Protein AF-A0A6B1GHK4-F1 (afdb_monomer)

Solvent-accessible surface area (backbone atoms only — not comparable to full-atom values): 4328 Å² total; per-residue (Å²): 140,88,88,86,86,64,99,40,70,65,58,47,53,54,45,70,72,30,69,67,42,48,65,69,64,62,62,72,78,60,77,86,76,50,94,63,82,89,84,86,88,87,83,83,83,88,78,86,83,79,84,76,81,81,80,81,81,130

Radius of gyration: 18.25 Å; Cα contacts (8 Å, |Δi|>4): 7; chains: 1; bounding box: 31×46×42 Å

Foldseek 3Di:
DDDDDDPDPVRVVVVCPDPVVCVVPVPDDPVPVDPDDDDDDDDDDPDDDDDDDPPPDD

Sequence (58 aa):
MSHSTWESREAFDAWTQSEAFTLGHRQGSLRGILAEHPEVSLYEGLFTQEQGELRTSG

Secondary structure (DSSP, 8-state):
------S-HHHHHHHHTSHHHHHHH-S---BTTBSSPPP----------PPPP-----

pLDDT: mean 85.8, std 11.84, range [58.41, 98.38]

Structure (mmCIF, N/CA/C/O backbone):
data_AF-A0A6B1GHK4-F1
#
_entry.id   AF-A0A6B1GHK4-F1
#
loop_
_atom_site.group_PDB
_atom_site.id
_atom_site.type_symbol
_atom_site.label_atom_id
_atom_site.label_alt_id
_atom_site.label_comp_id
_atom_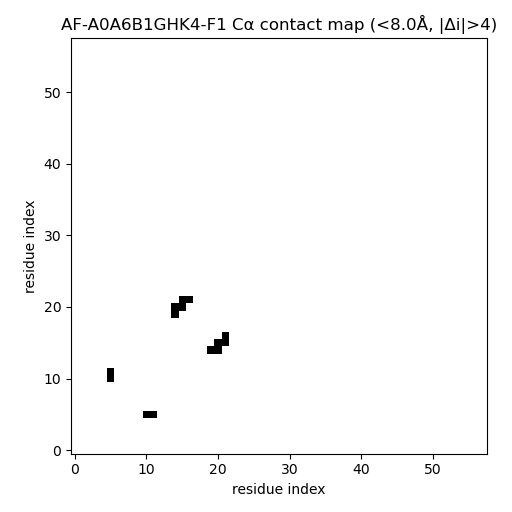site.label_asym_id
_atom_site.label_entity_id
_atom_site.label_seq_id
_atom_site.pdbx_PDB_ins_code
_atom_site.Cartn_x
_atom_site.Cartn_y
_atom_site.Cartn_z
_atom_site.occupancy
_atom_site.B_iso_or_equiv
_atom_site.auth_seq_id
_atom_site.auth_comp_id
_atom_site.auth_asym_id
_atom_site.auth_atom_id
_atom_site.pdbx_PDB_model_num
ATOM 1 N N . MET A 1 1 ? 4.239 10.863 -8.164 1.00 72.06 1 MET A N 1
ATOM 2 C CA . MET A 1 1 ? 4.187 10.036 -6.940 1.00 72.06 1 MET A CA 1
ATOM 3 C C . MET A 1 1 ? 2.737 9.650 -6.708 1.00 72.06 1 MET A C 1
ATOM 5 O O . MET A 1 1 ? 1.895 10.531 -6.814 1.00 72.06 1 MET A O 1
ATOM 9 N N . SER A 1 2 ? 2.449 8.363 -6.492 1.00 85.38 2 SER A N 1
ATOM 10 C CA . SER A 1 2 ? 1.106 7.869 -6.144 1.00 85.38 2 SER A CA 1
ATOM 11 C C . SER A 1 2 ? 1.046 7.611 -4.638 1.00 85.38 2 SER A C 1
ATOM 13 O O . SER A 1 2 ? 2.021 7.111 -4.081 1.00 85.38 2 SER A O 1
ATOM 15 N N . HIS A 1 3 ? -0.063 7.964 -3.989 1.00 92.56 3 HIS A N 1
ATOM 16 C CA . HIS A 1 3 ? -0.320 7.681 -2.577 1.00 92.56 3 HIS A CA 1
ATOM 17 C C . HIS A 1 3 ? -1.767 7.218 -2.419 1.00 92.56 3 HIS A C 1
ATOM 19 O O . HIS A 1 3 ? -2.676 7.769 -3.042 1.00 92.56 3 HIS A O 1
ATOM 25 N N . SER A 1 4 ? -1.982 6.191 -1.606 1.00 94.94 4 SER A N 1
ATOM 26 C CA . SER A 1 4 ? -3.303 5.639 -1.317 1.00 94.94 4 SER A CA 1
A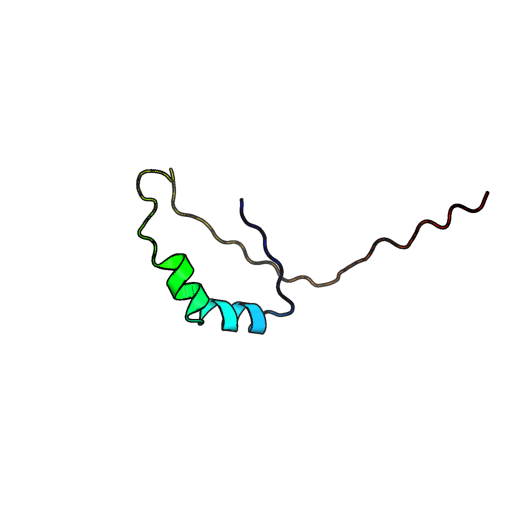TOM 27 C C . SER A 1 4 ? -3.303 5.073 0.094 1.00 94.94 4 SER A C 1
ATOM 29 O O . SER A 1 4 ? -2.291 4.536 0.545 1.00 94.94 4 SER A O 1
ATOM 31 N N . THR A 1 5 ? -4.435 5.195 0.773 1.00 96.06 5 THR A N 1
ATOM 32 C CA . THR A 1 5 ? -4.678 4.611 2.091 1.00 96.06 5 THR A CA 1
ATOM 33 C C . THR A 1 5 ? -5.716 3.502 1.971 1.00 96.06 5 THR A C 1
ATOM 35 O O . THR A 1 5 ? -6.536 3.499 1.052 1.00 96.06 5 THR A O 1
ATOM 38 N N . TRP A 1 6 ? -5.658 2.546 2.892 1.00 96.69 6 TRP A N 1
ATOM 39 C CA . TRP A 1 6 ? -6.552 1.393 2.943 1.00 96.69 6 TRP A CA 1
ATOM 40 C C . TRP A 1 6 ? -7.103 1.261 4.356 1.00 96.69 6 TRP A C 1
ATOM 42 O O . TRP A 1 6 ? -6.413 1.601 5.315 1.00 96.69 6 TRP A O 1
ATOM 52 N N . GLU A 1 7 ? -8.338 0.775 4.476 1.00 96.31 7 GLU A N 1
ATOM 53 C CA . GLU A 1 7 ? -8.978 0.537 5.777 1.00 96.31 7 GLU A CA 1
ATOM 54 C C . GLU A 1 7 ? -8.191 -0.478 6.617 1.00 96.31 7 GLU A C 1
ATOM 56 O O . GLU A 1 7 ? -8.048 -0.310 7.825 1.00 96.31 7 GLU A O 1
ATOM 61 N N . SER A 1 8 ? -7.649 -1.513 5.970 1.00 96.25 8 SER A N 1
ATOM 62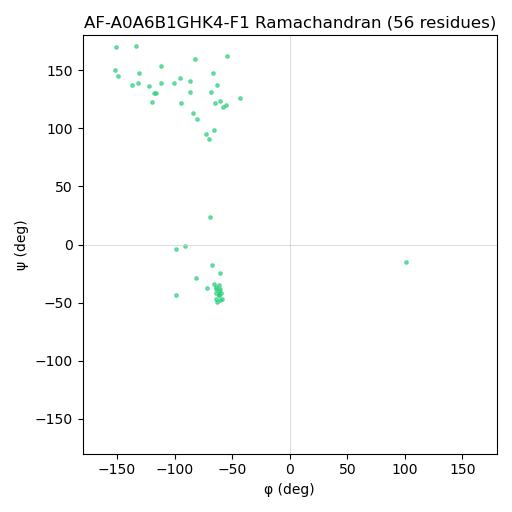 C CA . SER A 1 8 ? -6.810 -2.519 6.611 1.00 96.25 8 SER A CA 1
ATOM 63 C C . SER A 1 8 ? -5.798 -3.119 5.636 1.00 96.25 8 SER A C 1
ATOM 65 O O . SER A 1 8 ? -5.887 -2.939 4.413 1.00 96.25 8 SER A O 1
ATOM 67 N N . ARG A 1 9 ? -4.849 -3.888 6.181 1.00 95.94 9 ARG A N 1
ATOM 68 C CA . ARG A 1 9 ? -3.905 -4.678 5.390 1.00 95.94 9 ARG A CA 1
ATOM 69 C C . ARG A 1 9 ? -4.623 -5.692 4.497 1.00 95.94 9 ARG A C 1
ATOM 71 O O . ARG A 1 9 ? -4.269 -5.845 3.332 1.00 95.94 9 ARG A O 1
ATOM 78 N N . GLU A 1 10 ? -5.653 -6.348 5.015 1.00 98.06 10 GLU A N 1
ATOM 79 C CA . GLU A 1 10 ? -6.440 -7.340 4.282 1.00 98.06 10 GLU A CA 1
ATOM 80 C C . GLU A 1 10 ? -7.181 -6.706 3.100 1.00 98.06 10 GLU A C 1
ATOM 82 O O . GLU A 1 10 ? -7.271 -7.324 2.042 1.00 98.06 10 GLU A O 1
ATOM 87 N N . ALA A 1 11 ? -7.669 -5.468 3.242 1.00 97.94 11 ALA A N 1
ATOM 88 C CA . ALA A 1 11 ? -8.300 -4.738 2.142 1.00 97.94 11 ALA A CA 1
ATOM 89 C C . ALA A 1 11 ? -7.304 -4.451 1.004 1.00 97.94 11 ALA A C 1
ATOM 91 O O . ALA A 1 11 ? -7.638 -4.634 -0.170 1.00 97.94 11 ALA A O 1
ATOM 92 N N . PHE A 1 12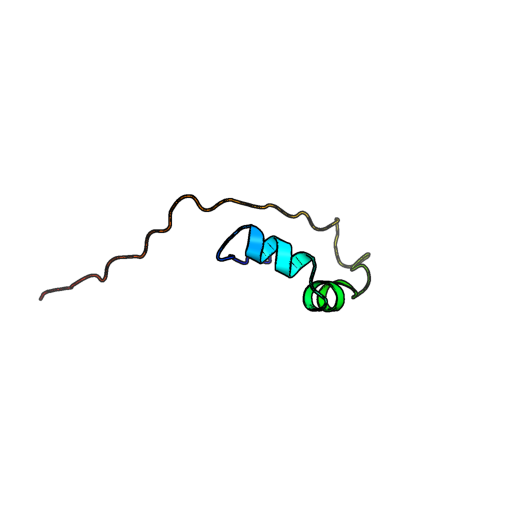 ? -6.069 -4.062 1.344 1.00 97.19 12 PHE A N 1
ATOM 93 C CA . PHE A 1 12 ? -4.990 -3.911 0.366 1.00 97.19 12 PHE A CA 1
ATOM 94 C C . PHE A 1 12 ? -4.645 -5.247 -0.304 1.00 97.19 12 PHE A C 1
ATOM 96 O O . PHE A 1 12 ? -4.616 -5.330 -1.533 1.00 97.19 12 PHE A O 1
ATOM 103 N N . ASP A 1 13 ? -4.442 -6.307 0.481 1.00 97.75 13 ASP A N 1
ATOM 104 C CA . ASP A 1 13 ? -4.089 -7.628 -0.041 1.00 97.75 13 ASP A CA 1
ATOM 105 C C . ASP A 1 13 ? -5.192 -8.171 -0.968 1.00 97.75 13 ASP A C 1
ATOM 107 O O . ASP A 1 13 ? -4.893 -8.636 -2.071 1.00 97.75 13 ASP A O 1
ATOM 111 N N . ALA A 1 14 ? -6.466 -8.035 -0.587 1.00 98.38 14 ALA A N 1
ATOM 112 C CA . ALA A 1 14 ? -7.606 -8.420 -1.419 1.00 98.38 14 ALA A CA 1
ATOM 113 C C . ALA A 1 14 ? -7.653 -7.628 -2.734 1.00 98.38 14 ALA A C 1
ATOM 115 O O . ALA A 1 14 ? -7.915 -8.198 -3.796 1.00 98.38 14 ALA A O 1
ATOM 116 N N . TRP A 1 15 ? -7.351 -6.326 -2.692 1.00 97.12 15 TRP A N 1
ATOM 117 C CA . TRP A 1 15 ? -7.255 -5.518 -3.902 1.00 97.12 15 TRP A CA 1
ATOM 118 C C . TRP A 1 15 ? -6.114 -5.980 -4.813 1.00 97.12 15 TRP A C 1
ATOM 120 O O . TRP A 1 15 ? -6.362 -6.179 -6.002 1.00 97.12 15 TRP A O 1
ATOM 130 N N . THR A 1 16 ? -4.903 -6.217 -4.292 1.00 96.00 16 THR A N 1
ATOM 131 C CA . THR A 1 16 ? -3.760 -6.677 -5.114 1.00 96.00 16 THR A CA 1
ATOM 132 C C . THR A 1 16 ? -4.010 -8.017 -5.810 1.00 96.00 16 THR A C 1
ATOM 134 O O . THR A 1 16 ? -3.437 -8.287 -6.863 1.00 96.00 16 THR A O 1
ATOM 137 N N . GLN A 1 17 ? -4.906 -8.839 -5.262 1.00 97.88 17 GLN A N 1
ATOM 138 C CA . GLN A 1 17 ? -5.296 -10.138 -5.817 1.00 97.88 17 GLN A CA 1
ATOM 139 C C . GLN A 1 17 ? -6.506 -10.062 -6.765 1.00 97.88 17 GLN A C 1
ATOM 141 O O . GLN A 1 17 ? -6.928 -11.077 -7.316 1.00 97.88 17 GLN A O 1
ATOM 146 N N . SER A 1 18 ? -7.084 -8.876 -6.964 1.00 97.88 18 SER A N 1
ATOM 147 C CA . SER A 1 18 ? -8.299 -8.695 -7.759 1.00 97.88 18 SER A CA 1
ATOM 148 C C . SER A 1 18 ? -8.043 -8.622 -9.271 1.00 97.88 18 SER A C 1
ATOM 150 O O . SER A 1 18 ? -6.963 -8.258 -9.755 1.00 97.88 18 SER A O 1
ATOM 152 N N . GLU A 1 19 ? -9.096 -8.874 -10.055 1.00 97.25 19 GLU A N 1
ATOM 153 C CA . GLU A 1 19 ? -9.079 -8.631 -11.503 1.00 97.25 19 GLU A CA 1
ATOM 154 C C . GLU A 1 19 ? -8.843 -7.153 -11.832 1.00 97.25 19 GLU A C 1
ATOM 156 O O . GLU A 1 19 ? -8.154 -6.840 -12.803 1.00 97.25 19 GLU A O 1
ATOM 161 N N . ALA A 1 20 ? -9.361 -6.236 -11.007 1.00 94.81 20 ALA A N 1
ATOM 162 C CA . ALA A 1 20 ? -9.172 -4.800 -11.186 1.00 94.81 20 ALA A CA 1
ATOM 163 C C . ALA A 1 20 ? -7.687 -4.411 -11.103 1.00 94.81 20 ALA A C 1
ATOM 165 O O . ALA A 1 20 ? -7.200 -3.659 -11.950 1.00 94.81 20 ALA A O 1
ATOM 166 N N . PHE A 1 21 ? -6.950 -4.974 -10.139 1.00 94.00 21 PHE A N 1
ATOM 167 C CA . PHE A 1 21 ? -5.503 -4.788 -10.041 1.00 94.00 21 PHE A CA 1
ATOM 168 C C . PHE A 1 21 ? -4.795 -5.313 -11.288 1.00 94.00 21 PHE A C 1
ATOM 170 O O . PHE A 1 21 ? -4.006 -4.591 -11.901 1.00 94.00 21 PHE A O 1
ATOM 177 N N . THR A 1 22 ? -5.133 -6.530 -11.715 1.00 93.56 22 THR A N 1
ATOM 178 C CA . THR A 1 22 ? -4.548 -7.147 -12.911 1.00 93.56 22 THR A CA 1
ATOM 179 C C . THR A 1 22 ? -4.799 -6.298 -14.159 1.00 93.56 22 THR A C 1
ATOM 181 O O . THR A 1 22 ? -3.875 -6.009 -14.915 1.00 93.56 22 THR A O 1
ATOM 184 N N . LEU A 1 23 ? -6.032 -5.837 -14.374 1.00 91.94 23 LEU A N 1
ATOM 185 C CA . LEU A 1 23 ? -6.417 -5.024 -15.530 1.00 91.94 23 LEU A CA 1
ATOM 186 C C . LEU A 1 23 ? -5.749 -3.645 -15.544 1.00 91.94 23 LEU A C 1
ATOM 188 O O . LEU A 1 23 ? -5.434 -3.146 -16.625 1.00 91.94 23 LEU A O 1
ATOM 192 N N . GLY A 1 24 ? -5.527 -3.044 -14.373 1.00 88.50 24 GLY A N 1
ATOM 193 C CA . GLY A 1 24 ? -4.816 -1.772 -14.240 1.00 88.50 24 GLY A CA 1
ATOM 194 C C . GLY A 1 24 ? -3.314 -1.899 -14.499 1.00 88.50 24 GLY A C 1
ATOM 195 O O . GLY A 1 24 ? -2.726 -1.032 -15.139 1.00 88.50 24 GLY A O 1
ATOM 196 N N . HIS A 1 25 ? -2.706 -3.009 -14.071 1.00 86.38 25 HIS A N 1
ATOM 197 C CA . HIS A 1 25 ? -1.256 -3.225 -14.148 1.00 86.38 25 HIS A CA 1
ATOM 198 C C . HIS A 1 25 ? -0.811 -4.076 -15.345 1.00 86.38 25 HIS A C 1
ATOM 200 O O . HIS A 1 25 ? 0.385 -4.228 -15.574 1.00 86.38 25 HIS A O 1
ATOM 206 N N . ARG A 1 26 ? -1.745 -4.600 -16.154 1.00 84.38 26 ARG A N 1
ATOM 207 C CA . ARG A 1 26 ? -1.415 -5.320 -17.399 1.00 84.38 26 ARG A CA 1
ATOM 208 C C . ARG A 1 26 ? -0.813 -4.423 -18.478 1.00 84.38 26 ARG A C 1
ATOM 210 O O . ARG A 1 26 ? -0.296 -4.951 -19.461 1.00 84.38 26 ARG A O 1
ATOM 217 N N . GLN A 1 27 ? -0.965 -3.096 -18.379 1.00 71.56 27 GLN A N 1
ATOM 218 C CA . GLN A 1 27 ? -0.341 -2.198 -19.348 1.00 71.56 27 GLN A CA 1
ATOM 219 C C . GLN A 1 27 ? 1.172 -2.408 -19.277 1.00 71.56 27 GLN A C 1
ATOM 221 O O . GLN A 1 27 ? 1.765 -2.361 -18.203 1.00 71.56 27 GLN A O 1
ATOM 226 N N . GLY A 1 28 ? 1.757 -2.746 -20.428 1.00 64.25 28 GLY A N 1
ATOM 227 C CA . GLY A 1 28 ? 3.140 -3.187 -20.535 1.00 64.25 28 GLY A CA 1
ATOM 228 C C . GLY A 1 28 ? 4.135 -2.203 -19.925 1.00 64.25 28 GLY A C 1
ATOM 229 O O . GLY A 1 28 ? 3.845 -1.031 -19.703 1.00 64.25 28 GLY A O 1
ATOM 230 N N . SER A 1 29 ? 5.333 -2.718 -19.664 1.00 64.19 29 SER A N 1
ATOM 231 C CA . SER A 1 29 ? 6.428 -1.976 -19.052 1.00 64.19 29 SER A CA 1
ATOM 232 C C . SER A 1 29 ? 6.583 -0.565 -19.633 1.00 64.19 29 SER A C 1
ATOM 234 O O . SER A 1 29 ? 6.811 -0.411 -20.830 1.00 64.19 29 SER A O 1
ATOM 236 N N . LEU A 1 30 ? 6.585 0.454 -18.768 1.00 67.94 30 LEU A N 1
ATOM 237 C CA . LEU A 1 30 ? 7.002 1.828 -19.094 1.00 67.94 30 LEU A CA 1
ATOM 238 C C . LEU A 1 30 ? 8.525 1.936 -19.349 1.00 67.94 30 LEU A C 1
ATOM 240 O O . LEU A 1 30 ? 9.122 3.000 -19.168 1.00 67.94 30 LEU A O 1
ATOM 244 N N . ARG A 1 31 ? 9.180 0.826 -19.725 1.00 58.41 31 ARG A N 1
ATOM 245 C CA . ARG A 1 31 ? 10.604 0.751 -20.067 1.00 58.41 31 ARG A CA 1
ATOM 246 C C . ARG A 1 31 ? 10.894 1.767 -21.170 1.00 58.41 31 ARG A C 1
ATOM 248 O O . ARG A 1 31 ? 10.311 1.695 -22.246 1.00 58.41 31 ARG A O 1
ATOM 255 N N . GLY A 1 32 ? 11.786 2.712 -20.880 1.00 65.88 32 GLY A N 1
ATOM 256 C CA . GLY A 1 32 ? 12.141 3.824 -21.769 1.00 65.88 32 GLY A CA 1
ATOM 257 C C . GLY A 1 32 ? 11.486 5.166 -21.418 1.00 65.88 32 GLY A C 1
ATOM 258 O O . GLY A 1 32 ? 11.963 6.191 -21.891 1.00 65.88 32 GLY A O 1
ATOM 259 N N . ILE A 1 33 ? 10.450 5.182 -20.570 1.00 75.25 33 ILE A N 1
ATOM 260 C CA . ILE A 1 33 ? 9.887 6.408 -19.968 1.00 75.25 33 ILE A CA 1
ATOM 261 C C . ILE A 1 33 ? 10.433 6.594 -18.552 1.00 75.25 33 ILE A C 1
ATOM 263 O O . ILE A 1 33 ? 10.798 7.701 -18.161 1.00 75.25 33 ILE A O 1
ATOM 267 N N . LEU A 1 34 ? 10.485 5.510 -17.776 1.00 72.31 34 LEU A N 1
ATOM 268 C CA . LEU A 1 34 ? 11.040 5.537 -16.429 1.00 72.31 34 LEU A CA 1
ATOM 269 C C . LEU A 1 34 ? 12.554 5.321 -16.482 1.00 72.31 34 LEU A C 1
ATOM 271 O O . LEU A 1 34 ? 13.024 4.390 -17.138 1.00 72.31 34 LEU A O 1
ATOM 275 N N . ALA A 1 35 ? 13.292 6.189 -15.785 1.00 77.25 35 ALA A N 1
ATOM 276 C CA . ALA A 1 35 ? 14.743 6.080 -15.648 1.00 77.25 35 ALA A CA 1
ATOM 277 C C . ALA A 1 35 ? 15.142 4.803 -14.893 1.00 77.25 35 ALA A C 1
ATOM 279 O O . ALA A 1 35 ? 16.090 4.135 -15.279 1.00 77.25 35 ALA A O 1
ATOM 280 N N . GLU A 1 36 ? 14.364 4.442 -13.872 1.00 75.81 36 GLU A N 1
ATOM 281 C CA . GLU A 1 36 ? 14.549 3.256 -13.038 1.00 75.81 36 GLU A CA 1
ATOM 282 C C . GLU A 1 36 ? 13.218 2.515 -12.858 1.00 75.81 36 GLU A C 1
ATOM 284 O O . GLU A 1 36 ? 12.147 2.992 -13.246 1.00 75.81 36 GLU A O 1
ATOM 289 N N . HIS A 1 37 ? 13.273 1.324 -12.273 1.00 77.62 37 HIS A N 1
ATOM 290 C CA . HIS A 1 37 ? 12.073 0.587 -11.896 1.00 77.62 37 HIS A CA 1
ATOM 291 C C . HIS A 1 37 ? 11.313 1.308 -10.763 1.00 77.62 37 HIS A C 1
ATOM 293 O O . HIS A 1 37 ? 11.932 1.963 -9.926 1.00 77.62 37 HIS A O 1
ATOM 299 N N . PRO A 1 38 ? 9.972 1.222 -10.719 1.00 83.19 38 PRO A N 1
ATOM 300 C CA . PRO A 1 38 ? 9.208 1.802 -9.623 1.00 83.19 38 PRO A CA 1
A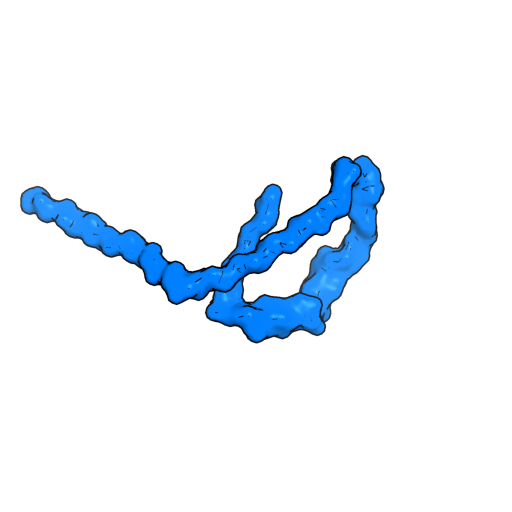TOM 301 C C . PRO A 1 38 ? 9.479 1.042 -8.319 1.00 83.19 38 PRO A C 1
ATOM 303 O O . PRO A 1 38 ? 9.381 -0.184 -8.279 1.00 83.19 38 PRO A O 1
ATOM 306 N N . GLU A 1 39 ? 9.769 1.784 -7.253 1.00 88.00 39 GLU A N 1
ATOM 307 C CA . GLU A 1 39 ? 9.860 1.256 -5.893 1.00 88.00 39 GLU A CA 1
ATOM 308 C C . GLU A 1 39 ? 8.534 1.448 -5.150 1.00 88.00 39 GLU A C 1
ATOM 310 O O . GLU A 1 39 ? 7.847 2.462 -5.319 1.00 88.00 39 GLU A O 1
ATOM 315 N N . VAL 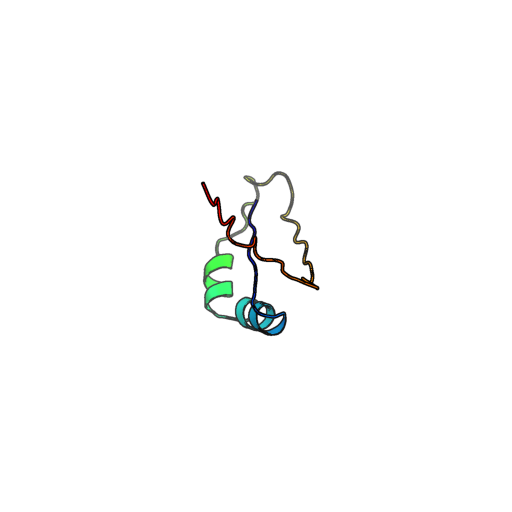A 1 40 ? 8.177 0.470 -4.314 1.00 89.94 40 VAL A N 1
ATOM 316 C CA . VAL A 1 40 ? 6.997 0.528 -3.446 1.00 89.94 40 VAL A CA 1
ATOM 317 C C . VA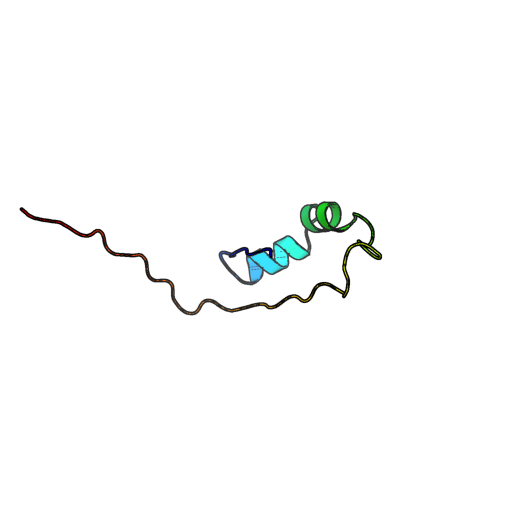L A 1 40 ? 7.425 0.503 -1.984 1.00 89.94 40 VAL A C 1
ATOM 319 O O . VAL A 1 40 ? 8.184 -0.368 -1.564 1.00 89.94 40 VAL A O 1
ATOM 322 N N . SER A 1 41 ? 6.886 1.441 -1.209 1.00 94.50 41 SER A N 1
ATOM 323 C CA . SER A 1 41 ? 7.027 1.491 0.246 1.00 94.50 41 SER A CA 1
ATOM 324 C C . SER A 1 41 ? 5.649 1.369 0.882 1.00 94.50 41 SER A C 1
A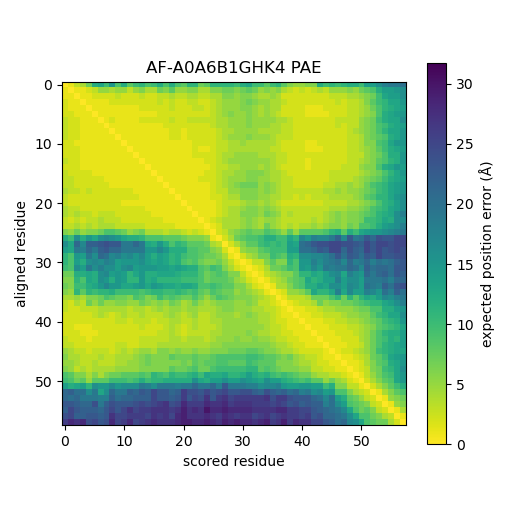TOM 326 O O . SER A 1 41 ? 4.725 2.088 0.500 1.00 94.50 41 SER A O 1
ATOM 328 N N . LEU A 1 42 ? 5.518 0.463 1.850 1.00 95.12 42 LEU A N 1
ATOM 329 C CA . LEU A 1 42 ? 4.288 0.231 2.605 1.00 95.12 42 LEU A CA 1
ATOM 330 C C . LEU A 1 42 ? 4.493 0.675 4.054 1.00 95.12 42 LEU A C 1
ATOM 332 O O . LEU A 1 42 ? 5.548 0.425 4.637 1.00 95.12 42 LEU A O 1
ATOM 336 N N . TYR A 1 43 ? 3.482 1.329 4.623 1.00 96.00 43 TYR A N 1
ATOM 337 C CA . TYR A 1 43 ? 3.510 1.860 5.983 1.00 96.00 43 TYR A CA 1
ATOM 338 C C . TYR A 1 43 ? 2.237 1.461 6.725 1.00 96.00 43 TYR A C 1
ATOM 340 O O . TYR A 1 43 ? 1.148 1.534 6.160 1.00 96.00 43 TYR A O 1
ATOM 348 N N . GLU A 1 44 ? 2.384 1.090 7.996 1.00 96.25 44 GLU A N 1
ATOM 349 C CA . GLU A 1 44 ? 1.268 0.772 8.889 1.00 96.25 44 GLU A CA 1
ATOM 350 C C . GLU A 1 44 ? 0.879 2.017 9.700 1.00 96.25 44 GLU A C 1
ATOM 352 O O . GLU A 1 44 ? 1.701 2.595 10.419 1.00 96.25 44 GLU A O 1
ATOM 357 N N . GLY A 1 45 ? -0.378 2.446 9.576 1.00 93.94 45 GLY A N 1
ATOM 358 C CA . GLY A 1 45 ? -0.925 3.567 10.335 1.00 93.94 45 GLY A CA 1
ATOM 359 C C . GLY A 1 45 ? -1.330 3.128 11.740 1.00 93.94 45 GLY A C 1
ATOM 360 O O . GLY A 1 45 ? -2.329 2.441 11.907 1.00 93.94 45 GLY A O 1
ATOM 361 N N . LEU A 1 46 ? -0.571 3.534 12.761 1.00 93.00 46 LEU A N 1
ATOM 362 C CA . LEU A 1 46 ? -0.852 3.148 14.153 1.00 93.00 46 LEU A CA 1
ATOM 363 C C . LEU A 1 46 ? -1.946 4.001 14.813 1.00 93.00 46 LEU A C 1
ATOM 365 O O . LEU A 1 46 ? -2.635 3.536 15.717 1.00 93.00 46 LEU A O 1
ATOM 369 N N . PHE A 1 47 ? -2.091 5.257 14.391 1.00 91.44 47 PHE A N 1
ATOM 370 C CA . PHE A 1 47 ? -3.116 6.178 14.872 1.00 91.44 47 PHE A CA 1
ATOM 371 C C . PHE A 1 47 ? -3.456 7.202 13.788 1.00 91.44 47 PHE A C 1
ATOM 373 O O . PHE A 1 47 ? -2.600 7.579 12.989 1.00 91.44 47 PHE A O 1
ATOM 380 N N . THR A 1 48 ? -4.701 7.674 13.798 1.00 89.38 48 THR A N 1
ATOM 381 C CA . THR A 1 48 ? -5.159 8.799 12.975 1.00 89.38 48 THR A CA 1
ATOM 382 C C . THR A 1 48 ? -5.703 9.874 13.902 1.00 89.38 48 THR A C 1
ATOM 384 O O . THR A 1 48 ? -6.400 9.567 14.870 1.00 89.38 48 THR A O 1
ATOM 387 N N . GLN A 1 49 ? -5.356 11.129 13.632 1.00 90.50 49 GLN A N 1
ATOM 388 C CA . GLN A 1 49 ? -5.896 12.279 14.341 1.00 90.50 49 GLN A CA 1
ATOM 389 C C . GLN A 1 49 ? -6.610 13.172 13.337 1.00 90.50 49 GLN A C 1
ATOM 391 O O . GLN A 1 49 ? -5.999 13.657 12.390 1.00 90.50 49 GLN A O 1
ATOM 396 N N . GLU A 1 50 ? -7.888 13.419 13.592 1.00 89.69 50 GLU A N 1
ATOM 397 C CA . GLU A 1 50 ? -8.650 14.429 12.873 1.00 89.69 50 GLU A CA 1
ATOM 398 C C . GLU A 1 50 ? -8.462 15.781 13.561 1.00 89.69 50 GLU A C 1
ATOM 400 O O . GLU A 1 50 ? -8.426 15.871 14.795 1.00 89.69 50 GLU A O 1
ATOM 405 N N . GLN A 1 51 ? -8.333 16.849 12.775 1.00 85.06 51 GLN A N 1
ATOM 406 C CA . GLN A 1 51 ? -8.278 18.192 13.337 1.00 85.06 51 GLN A CA 1
ATOM 407 C C . GLN A 1 51 ? -9.625 18.510 13.999 1.00 85.06 51 G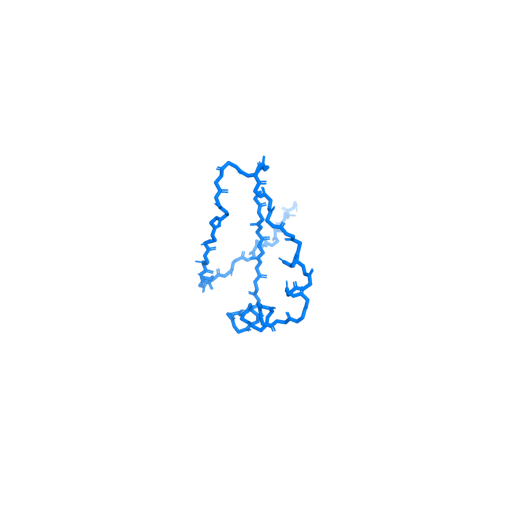LN A C 1
ATOM 409 O O . GLN A 1 51 ? -10.668 18.499 13.348 1.00 85.06 51 GLN A O 1
ATOM 414 N N . GLY A 1 52 ? -9.605 18.822 15.296 1.00 80.00 52 GLY A N 1
ATOM 415 C CA . GLY A 1 52 ? -10.788 19.318 15.992 1.00 80.00 52 GLY A CA 1
ATOM 416 C C . GLY A 1 52 ? -11.244 20.657 15.409 1.00 80.00 52 GLY A C 1
ATOM 417 O O . GLY A 1 52 ? -10.423 21.534 15.136 1.00 80.00 52 GLY A O 1
ATOM 418 N N . GLU A 1 53 ? -12.553 20.818 15.225 1.00 78.06 53 GLU A N 1
ATOM 419 C CA . GLU A 1 53 ? -13.157 22.047 14.710 1.00 78.06 53 GLU A CA 1
ATOM 420 C C . GLU A 1 53 ? -12.781 23.235 15.615 1.00 78.06 53 GLU A C 1
ATOM 422 O O . GLU A 1 53 ? -13.104 23.259 16.808 1.00 78.06 53 GLU A O 1
ATOM 427 N N . LEU A 1 54 ? -12.072 24.227 15.063 1.00 70.25 54 LEU A N 1
ATOM 428 C CA . LEU A 1 54 ? -11.778 25.474 15.766 1.00 70.25 54 LEU A CA 1
ATOM 429 C C . LEU A 1 54 ? -13.098 26.217 15.992 1.00 70.25 54 LEU A C 1
ATOM 431 O O . LEU A 1 54 ? -13.592 26.916 15.110 1.00 70.25 54 LEU A O 1
ATOM 435 N N . ARG A 1 55 ? -13.672 26.094 17.191 1.00 70.44 55 ARG A N 1
ATOM 436 C CA . ARG A 1 55 ? -14.738 26.995 17.636 1.00 70.44 55 ARG A CA 1
ATOM 437 C C . ARG A 1 55 ? -14.127 28.371 17.879 1.00 70.44 55 ARG A C 1
ATOM 439 O O . ARG A 1 55 ? -13.656 28.664 18.973 1.00 70.44 55 ARG A O 1
ATOM 446 N N . THR A 1 56 ? -14.123 29.220 16.859 1.00 69.19 56 THR A N 1
ATOM 447 C CA . THR A 1 56 ? -13.888 30.655 17.030 1.00 69.19 56 THR A CA 1
ATOM 448 C C . THR A 1 56 ? -15.127 31.264 17.683 1.00 69.19 56 THR A C 1
ATOM 450 O O . THR A 1 56 ? -16.110 31.555 17.004 1.00 69.19 56 THR A O 1
ATOM 453 N N . SER A 1 57 ? -15.120 31.410 19.007 1.00 66.94 57 SER A N 1
ATOM 454 C CA . SER A 1 57 ? -16.080 32.264 19.711 1.00 66.94 57 SER A CA 1
ATOM 455 C C . SER A 1 57 ? -15.564 33.703 19.687 1.00 66.94 57 SER A C 1
ATOM 457 O O . SER A 1 57 ? -14.512 33.979 20.269 1.00 66.94 57 SER A O 1
ATOM 459 N N . GLY A 1 58 ? -16.280 34.574 18.973 1.00 59.59 58 GLY A N 1
ATOM 460 C CA . GLY A 1 58 ? -16.223 36.029 19.143 1.00 59.59 58 GLY A CA 1
ATOM 461 C C . GLY A 1 58 ? -17.204 36.514 20.201 1.00 59.59 58 GLY A C 1
ATOM 462 O O . GLY A 1 58 ? -18.025 35.688 20.664 1.00 59.59 58 GLY A O 1
#

Mean predicted aligned error: 7.87 Å